Protein AF-A0A0D6E0B1-F1 (afdb_monomer_lite)

Structure (mmCIF, N/CA/C/O backbone):
data_AF-A0A0D6E0B1-F1
#
_entry.id   AF-A0A0D6E0B1-F1
#
loop_
_atom_site.group_PDB
_atom_site.id
_atom_site.type_symbol
_atom_site.label_atom_id
_atom_site.label_alt_id
_atom_site.label_comp_id
_atom_site.label_asym_id
_atom_site.label_entity_id
_atom_site.label_seq_id
_atom_site.pdbx_PDB_ins_code
_atom_site.Cartn_x
_atom_site.Cartn_y
_atom_site.Cartn_z
_atom_site.occupancy
_atom_site.B_iso_or_equiv
_atom_site.auth_seq_id
_atom_site.auth_comp_id
_atom_site.auth_asym_id
_atom_site.auth_atom_id
_atom_site.pdbx_PDB_model_num
ATOM 1 N N . MET A 1 1 ? 33.304 -0.210 -41.755 1.00 51.34 1 MET A N 1
ATOM 2 C CA . MET A 1 1 ? 32.265 -1.127 -41.232 1.00 51.34 1 MET A CA 1
ATOM 3 C C . MET A 1 1 ? 31.887 -0.7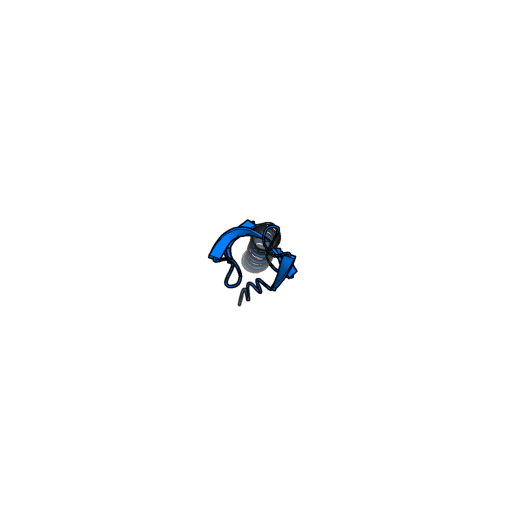05 -39.811 1.00 51.34 1 MET A C 1
ATOM 5 O O . MET A 1 1 ? 32.739 -0.862 -38.947 1.00 51.34 1 MET A O 1
ATOM 9 N N . PRO A 1 2 ? 30.682 -0.177 -39.522 1.00 48.75 2 PRO A N 1
ATOM 10 C CA . PRO A 1 2 ? 30.241 -0.035 -38.137 1.00 48.75 2 PRO A CA 1
ATOM 11 C C . PRO A 1 2 ? 29.008 -0.909 -37.858 1.00 48.75 2 PRO A C 1
ATOM 13 O O . PRO A 1 2 ? 27.886 -0.588 -38.232 1.00 48.75 2 PRO A O 1
ATOM 16 N N . LYS A 1 3 ? 29.234 -2.036 -37.180 1.00 51.53 3 LYS A N 1
ATOM 17 C CA . LYS A 1 3 ? 28.220 -2.866 -36.511 1.00 51.53 3 LYS A CA 1
ATOM 18 C C . LYS A 1 3 ? 28.701 -2.886 -35.056 1.00 51.53 3 LYS A C 1
ATOM 20 O O . LYS A 1 3 ? 29.803 -3.341 -34.789 1.00 51.53 3 LYS A O 1
ATOM 25 N N . SER A 1 4 ? 28.031 -2.291 -34.077 1.00 51.53 4 SER A N 1
ATOM 26 C CA . SER A 1 4 ? 26.849 -2.873 -33.450 1.00 51.53 4 SER A CA 1
ATOM 27 C C . SER A 1 4 ? 26.273 -1.866 -32.450 1.00 51.53 4 SER A C 1
ATOM 29 O O . SER A 1 4 ? 26.947 -1.428 -31.518 1.00 51.53 4 SER A O 1
ATOM 31 N N . ILE A 1 5 ? 25.009 -1.520 -32.654 1.00 58.56 5 ILE A N 1
ATOM 32 C CA . ILE A 1 5 ? 24.156 -0.740 -31.762 1.00 58.56 5 ILE A CA 1
ATOM 33 C C . ILE A 1 5 ? 24.023 -1.490 -30.420 1.00 58.56 5 ILE A C 1
ATOM 35 O O . ILE A 1 5 ? 23.422 -2.558 -30.343 1.00 58.56 5 ILE A O 1
ATOM 39 N N . LYS A 1 6 ? 24.586 -0.933 -29.340 1.00 54.09 6 LYS A N 1
ATOM 40 C CA . LYS A 1 6 ? 24.422 -1.428 -27.959 1.00 54.09 6 LYS A CA 1
ATOM 41 C C . LYS A 1 6 ? 23.077 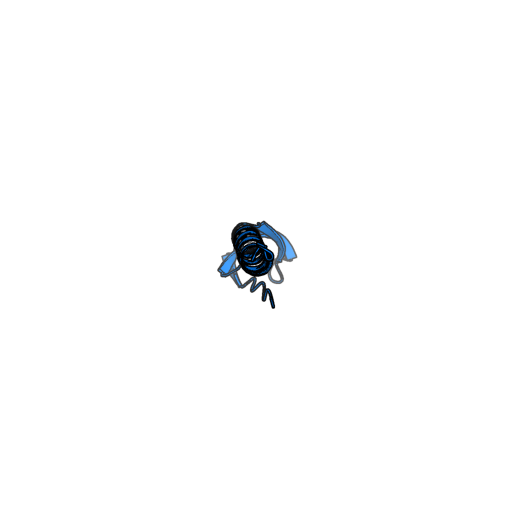-0.958 -27.374 1.00 54.09 6 LYS A C 1
ATOM 43 O O . LYS A 1 6 ? 23.059 -0.270 -26.362 1.00 54.09 6 LYS A O 1
ATOM 48 N N . PHE A 1 7 ? 21.949 -1.283 -28.011 1.00 56.97 7 PHE A N 1
ATOM 49 C CA . PHE A 1 7 ? 20.614 -0.863 -27.536 1.00 56.97 7 PHE A CA 1
ATOM 50 C C . PHE A 1 7 ? 19.973 -1.822 -26.515 1.00 56.97 7 PHE A C 1
ATOM 52 O O . PHE A 1 7 ? 18.981 -1.459 -25.894 1.00 56.97 7 PHE A O 1
ATOM 59 N N . GLY A 1 8 ? 20.539 -3.014 -26.282 1.00 55.62 8 GLY A N 1
ATOM 60 C CA . GLY A 1 8 ? 19.948 -3.998 -25.359 1.00 55.62 8 GLY A CA 1
ATOM 61 C C . GLY A 1 8 ? 19.988 -3.578 -23.882 1.00 55.62 8 GLY A C 1
ATOM 62 O O . GLY A 1 8 ? 18.980 -3.626 -23.189 1.00 55.62 8 GLY A O 1
ATOM 63 N N . ARG A 1 9 ? 21.129 -3.061 -23.405 1.00 57.25 9 ARG A N 1
ATOM 64 C CA . ARG A 1 9 ? 21.339 -2.793 -21.967 1.00 57.25 9 ARG A CA 1
ATOM 65 C C . ARG A 1 9 ? 20.556 -1.606 -21.400 1.00 57.25 9 ARG A C 1
ATOM 67 O O . ARG A 1 9 ? 20.351 -1.548 -20.190 1.00 57.25 9 ARG A O 1
ATOM 74 N N . ASN A 1 10 ? 20.152 -0.644 -22.231 1.00 54.38 10 ASN A N 1
ATOM 75 C CA . ASN A 1 10 ? 19.433 0.540 -21.747 1.00 54.38 10 ASN A CA 1
ATOM 76 C C . ASN A 1 10 ? 17.918 0.300 -21.628 1.00 54.38 10 ASN A C 1
ATOM 78 O O . ASN A 1 10 ? 17.255 0.917 -20.792 1.00 54.38 10 ASN A O 1
ATOM 82 N N . PHE A 1 11 ? 17.379 -0.624 -22.429 1.00 60.00 11 PHE A N 1
ATOM 83 C CA . PHE A 1 11 ? 15.960 -0.963 -22.412 1.00 60.00 11 PHE A CA 1
ATOM 84 C C . PHE A 1 11 ? 15.577 -1.688 -21.119 1.00 60.00 11 PHE A C 1
ATOM 86 O O . PHE A 1 11 ? 14.642 -1.274 -20.439 1.00 60.00 11 PHE A O 1
ATOM 93 N N . GLU A 1 12 ? 16.372 -2.678 -20.705 1.00 61.59 12 GLU A N 1
ATOM 94 C CA . GLU A 1 12 ? 16.142 -3.424 -19.460 1.00 61.59 12 GLU A CA 1
ATOM 95 C C . GLU A 1 12 ? 16.104 -2.509 -18.228 1.00 61.59 12 GLU A C 1
ATOM 97 O O . GLU A 1 12 ? 15.227 -2.646 -17.376 1.00 61.59 12 GLU A O 1
ATOM 102 N N . LYS A 1 13 ? 17.010 -1.524 -18.149 1.00 64.88 13 LYS A N 1
ATOM 103 C CA . LYS A 1 13 ? 17.014 -0.550 -17.046 1.00 64.88 13 LYS A CA 1
ATOM 104 C C . LYS A 1 13 ? 15.787 0.356 -17.062 1.00 64.88 13 LYS A C 1
ATOM 106 O O . LYS A 1 13 ? 15.210 0.600 -16.007 1.00 64.88 13 LYS A O 1
ATOM 111 N N . THR A 1 14 ? 15.385 0.833 -18.237 1.00 66.19 14 THR A N 1
ATOM 112 C CA . THR A 1 14 ? 14.248 1.755 -18.379 1.00 66.19 14 THR A CA 1
ATOM 113 C C . THR A 1 14 ? 12.924 1.059 -18.058 1.00 66.19 14 THR A C 1
ATOM 115 O O . THR A 1 14 ? 12.090 1.621 -17.352 1.00 66.19 14 THR A O 1
ATOM 118 N N . VAL A 1 15 ? 12.747 -0.188 -18.507 1.00 70.25 15 VAL A N 1
ATOM 119 C CA . VAL A 1 15 ? 11.547 -0.986 -18.210 1.00 70.25 15 VAL A CA 1
ATOM 120 C C . VAL A 1 15 ? 11.477 -1.337 -16.724 1.00 70.25 15 VAL A C 1
ATOM 122 O O . VAL A 1 15 ? 10.426 -1.148 -16.111 1.00 70.25 15 VAL A O 1
ATOM 125 N N . LYS A 1 16 ? 12.593 -1.766 -16.110 1.00 67.81 16 LYS A N 1
ATOM 126 C CA . LYS A 1 16 ? 12.639 -2.039 -14.662 1.00 67.81 16 LYS A CA 1
ATOM 127 C C . LYS A 1 16 ? 12.332 -0.784 -13.837 1.00 67.81 16 LYS A C 1
ATOM 129 O O . LYS A 1 16 ? 11.587 -0.875 -12.867 1.00 67.81 16 LYS A O 1
ATOM 134 N N . ASP A 1 17 ? 12.850 0.386 -14.212 1.00 71.75 17 ASP A N 1
ATOM 135 C CA . 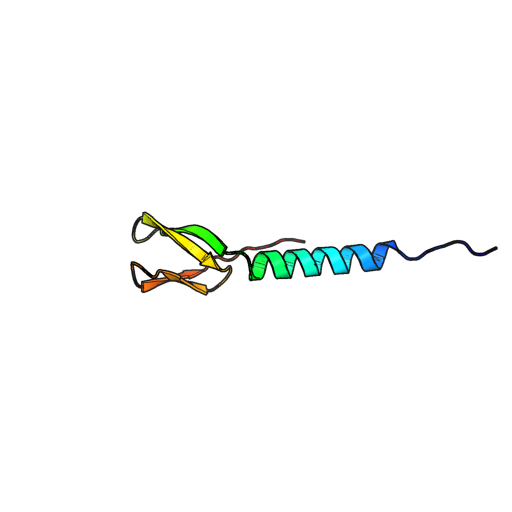ASP A 1 17 ? 12.561 1.644 -13.504 1.00 71.75 17 ASP A CA 1
ATOM 136 C C . ASP A 1 17 ? 11.092 2.078 -13.653 1.00 71.75 17 ASP A C 1
ATOM 138 O O . ASP A 1 17 ? 10.441 2.429 -12.666 1.00 71.75 17 ASP A O 1
ATOM 142 N N . GLY A 1 18 ? 10.535 1.961 -14.863 1.00 71.50 18 GLY A N 1
ATOM 143 C CA . GLY A 1 18 ? 9.128 2.250 -15.136 1.00 71.50 18 GLY A CA 1
ATOM 144 C C . GLY A 1 18 ? 8.180 1.342 -14.352 1.00 71.50 18 GLY A C 1
ATOM 145 O O . GLY A 1 18 ? 7.241 1.829 -13.724 1.00 71.50 18 GLY A O 1
ATOM 146 N N . MET A 1 19 ? 8.465 0.038 -14.309 1.00 69.62 19 MET A N 1
ATOM 147 C CA . MET A 1 19 ? 7.682 -0.921 -13.525 1.00 69.62 19 MET A CA 1
ATOM 148 C C . MET A 1 19 ? 7.817 -0.686 -12.020 1.00 69.62 19 MET A C 1
ATOM 150 O O . MET A 1 19 ? 6.819 -0.762 -11.315 1.00 69.62 19 MET A O 1
ATOM 154 N N . ARG A 1 20 ? 9.007 -0.335 -11.515 1.00 69.12 20 ARG A N 1
ATOM 155 C CA . ARG A 1 20 ? 9.191 0.046 -10.103 1.00 69.12 20 ARG A CA 1
ATOM 156 C C . ARG A 1 20 ? 8.372 1.280 -9.747 1.00 69.12 20 ARG A C 1
ATOM 158 O O . ARG A 1 20 ? 7.672 1.268 -8.742 1.00 69.12 20 ARG A O 1
ATOM 165 N N . LYS A 1 21 ? 8.413 2.328 -10.573 1.00 70.50 21 LYS A N 1
ATOM 166 C CA . LYS A 1 21 ? 7.614 3.547 -10.367 1.00 70.50 21 LYS A CA 1
ATOM 167 C C . LYS A 1 21 ? 6.117 3.259 -10.431 1.00 70.50 21 LYS A C 1
ATOM 169 O O . LYS A 1 21 ? 5.386 3.739 -9.572 1.00 70.50 21 LYS A O 1
ATOM 174 N N . ALA A 1 22 ? 5.671 2.465 -11.401 1.00 69.31 22 ALA A N 1
ATOM 175 C CA . ALA A 1 22 ? 4.275 2.057 -11.516 1.00 69.31 22 ALA A CA 1
ATOM 176 C C . ALA A 1 22 ? 3.838 1.212 -10.312 1.00 69.31 22 ALA A C 1
ATOM 178 O O . ALA A 1 22 ? 2.782 1.463 -9.745 1.00 69.31 22 ALA A O 1
ATOM 179 N N . ALA A 1 23 ? 4.678 0.279 -9.862 1.00 68.75 23 ALA A N 1
ATOM 180 C CA . ALA A 1 23 ? 4.384 -0.550 -8.705 1.00 68.75 23 ALA A CA 1
ATOM 181 C C . ALA A 1 23 ? 4.345 0.271 -7.413 1.00 68.75 23 ALA A C 1
ATOM 183 O O . ALA A 1 23 ? 3.436 0.087 -6.620 1.00 68.75 23 ALA A O 1
ATOM 184 N N . LEU A 1 24 ? 5.276 1.206 -7.206 1.00 67.44 24 LEU A N 1
ATOM 185 C CA . LEU A 1 24 ? 5.319 2.075 -6.022 1.00 67.44 24 LEU A CA 1
ATOM 186 C C . LEU A 1 24 ? 4.172 3.091 -5.988 1.00 67.44 24 LEU A C 1
ATOM 188 O O . LEU A 1 24 ? 3.716 3.474 -4.913 1.00 67.44 24 LEU A O 1
ATOM 192 N N . ASN A 1 25 ? 3.725 3.562 -7.153 1.00 70.25 25 ASN A N 1
ATOM 193 C CA . ASN A 1 25 ? 2.685 4.583 -7.240 1.00 70.25 25 ASN A CA 1
ATOM 194 C C . ASN A 1 25 ? 1.280 4.002 -7.454 1.00 70.25 25 ASN A C 1
ATOM 196 O O . ASN A 1 25 ? 0.297 4.721 -7.277 1.00 70.25 25 ASN A O 1
ATOM 200 N N . GLY A 1 26 ? 1.189 2.716 -7.795 1.00 72.12 26 GLY A N 1
ATOM 201 C CA . GLY A 1 26 ? -0.059 1.983 -7.926 1.00 72.12 26 GLY A CA 1
ATOM 202 C C . GLY A 1 26 ? -0.780 1.872 -6.587 1.00 72.12 26 GLY A C 1
ATOM 203 O O . GLY A 1 26 ? -0.196 1.501 -5.568 1.00 72.12 26 GLY A O 1
ATOM 204 N N . THR A 1 27 ? -2.061 2.216 -6.590 1.00 77.38 27 THR A N 1
ATOM 205 C CA . THR A 1 27 ? -3.006 1.826 -5.545 1.00 77.38 27 THR A CA 1
ATOM 206 C C . THR A 1 27 ? -3.569 0.461 -5.896 1.00 77.38 27 THR A C 1
ATOM 208 O O . THR A 1 27 ? -4.041 0.258 -7.014 1.00 77.38 27 THR A O 1
ATOM 211 N N . TYR A 1 28 ? -3.520 -0.459 -4.943 1.00 80.38 28 TYR A N 1
ATOM 212 C CA . TYR A 1 28 ? -4.042 -1.808 -5.084 1.00 80.38 28 TYR A CA 1
ATOM 213 C C . TYR A 1 28 ? -5.286 -1.919 -4.226 1.00 80.38 28 TYR A C 1
ATOM 215 O O . TYR A 1 28 ? -5.251 -1.595 -3.036 1.00 80.38 28 TYR A O 1
ATOM 223 N N . ASP A 1 29 ? -6.369 -2.377 -4.843 1.00 82.94 29 ASP A N 1
ATOM 224 C CA . ASP A 1 29 ? -7.566 -2.768 -4.120 1.00 82.94 29 ASP A CA 1
ATOM 225 C C . ASP A 1 29 ? -7.308 -4.118 -3.469 1.00 82.94 29 ASP A C 1
ATOM 227 O O . ASP A 1 29 ? -7.163 -5.146 -4.134 1.00 82.94 29 ASP A O 1
ATOM 231 N N . ILE A 1 30 ? -7.172 -4.087 -2.149 1.00 81.88 30 ILE A N 1
ATOM 232 C CA . ILE A 1 30 ? -6.968 -5.274 -1.336 1.00 81.88 30 ILE A CA 1
ATOM 233 C C . ILE A 1 30 ? -8.049 -5.323 -0.279 1.00 81.88 30 ILE A C 1
ATOM 235 O O . ILE A 1 30 ? -8.438 -4.310 0.307 1.00 81.88 30 ILE A O 1
ATOM 239 N N . LYS A 1 31 ? -8.522 -6.532 -0.005 1.00 82.62 31 LYS A N 1
ATOM 240 C CA . LYS A 1 31 ? -9.454 -6.751 1.087 1.00 82.62 31 LYS A CA 1
ATOM 241 C C . LYS A 1 31 ? -8.671 -6.740 2.394 1.00 82.62 31 LYS A C 1
ATOM 243 O O . LYS A 1 31 ? -7.783 -7.567 2.602 1.00 82.62 31 LYS A O 1
ATOM 248 N N . CYS A 1 32 ? -8.975 -5.794 3.278 1.00 81.88 32 CYS A N 1
ATOM 249 C CA . CYS A 1 32 ? -8.316 -5.723 4.574 1.00 81.88 32 CYS A CA 1
ATOM 250 C C . CYS A 1 32 ? -8.658 -6.980 5.395 1.00 81.88 32 CYS A C 1
ATOM 252 O O . CYS A 1 32 ? -9.834 -7.192 5.689 1.00 81.88 32 CYS A O 1
ATOM 254 N N . PRO A 1 33 ? -7.682 -7.785 5.855 1.00 79.12 33 PRO A N 1
ATOM 255 C CA . PRO A 1 33 ? -7.961 -9.012 6.611 1.00 79.12 33 PRO A CA 1
ATOM 256 C C . PRO A 1 33 ? -8.502 -8.748 8.025 1.00 79.12 33 PRO A C 1
ATOM 258 O O . PRO A 1 33 ? -8.819 -9.680 8.755 1.00 79.12 33 PRO A O 1
ATOM 261 N N . HIS A 1 34 ? -8.582 -7.483 8.445 1.00 83.31 34 HIS A N 1
ATOM 262 C CA . HIS A 1 34 ? -9.029 -7.110 9.783 1.00 83.31 34 HIS A CA 1
ATOM 263 C C . HIS A 1 34 ? -10.456 -6.578 9.857 1.00 83.31 34 HIS A C 1
ATOM 265 O O . HIS A 1 34 ? -11.081 -6.703 10.905 1.00 83.31 34 HIS A O 1
ATOM 271 N N . CYS A 1 35 ? -10.931 -5.922 8.802 1.00 84.75 35 CYS A N 1
ATOM 272 C CA . CYS A 1 35 ? -12.284 -5.370 8.733 1.00 84.75 35 CYS A CA 1
ATOM 273 C C . CYS A 1 35 ? -13.048 -5.832 7.493 1.00 84.75 35 CYS A C 1
ATOM 275 O O . CYS A 1 35 ? -14.163 -5.374 7.273 1.00 84.75 35 CYS A O 1
ATOM 277 N N . GLU A 1 36 ? -12.428 -6.687 6.673 1.00 85.44 36 GLU A N 1
ATOM 278 C CA . GLU A 1 36 ? -13.000 -7.274 5.461 1.00 85.44 36 GLU A CA 1
ATOM 279 C C . GLU A 1 36 ? -13.499 -6.251 4.437 1.00 85.44 36 GLU A C 1
ATOM 281 O O . GLU A 1 36 ? -14.264 -6.588 3.539 1.00 85.44 36 GLU A O 1
ATOM 286 N N . GLN A 1 37 ? -13.037 -5.008 4.548 1.00 83.31 37 GLN A N 1
ATOM 287 C CA . GLN A 1 37 ? -13.344 -3.955 3.599 1.00 83.31 37 GLN A CA 1
ATOM 288 C C . GLN A 1 37 ? -12.329 -3.921 2.472 1.00 83.31 37 GLN A C 1
ATOM 290 O O . GLN A 1 37 ? -11.120 -3.976 2.710 1.00 83.31 37 GLN A O 1
ATOM 295 N N . ASP A 1 38 ? -12.849 -3.743 1.268 1.00 85.44 38 ASP A N 1
ATOM 296 C CA . ASP A 1 38 ? -12.087 -3.350 0.096 1.00 85.44 38 ASP A CA 1
ATOM 297 C C . ASP A 1 38 ? -11.528 -1.947 0.322 1.00 85.44 38 ASP A C 1
ATOM 299 O O . ASP A 1 38 ? -12.251 -0.990 0.625 1.00 85.44 38 ASP A O 1
ATOM 303 N N . ILE A 1 39 ? -10.205 -1.857 0.284 1.00 83.25 39 ILE A N 1
ATOM 304 C CA . ILE A 1 39 ? -9.469 -0.618 0.475 1.00 83.25 39 ILE A CA 1
ATOM 305 C C . ILE A 1 39 ? -8.42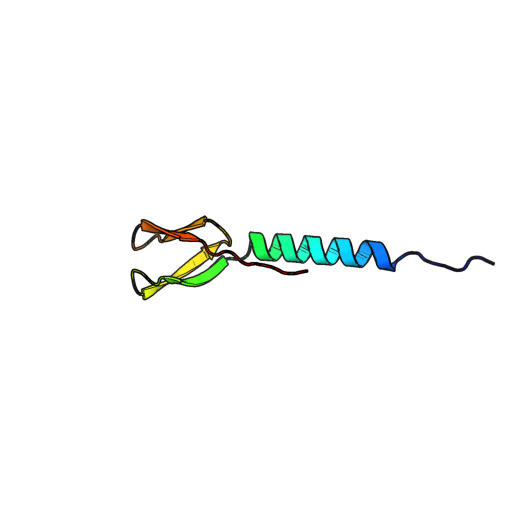0 -0.493 -0.618 1.00 83.25 39 ILE A C 1
ATOM 307 O O . ILE A 1 39 ? -7.664 -1.423 -0.896 1.00 83.25 39 ILE A O 1
ATOM 311 N N . SER A 1 40 ? -8.327 0.698 -1.191 1.00 82.81 40 SER A N 1
ATOM 312 C CA . SER A 1 40 ? -7.268 1.029 -2.133 1.00 82.81 40 SER A CA 1
ATOM 313 C C . SER A 1 40 ? -6.076 1.576 -1.353 1.00 82.81 40 SER A C 1
ATOM 315 O O . SER A 1 40 ? -6.099 2.708 -0.864 1.00 82.81 40 SER A O 1
ATOM 317 N N . VAL A 1 41 ? -5.026 0.771 -1.208 1.00 78.88 41 VAL A N 1
ATOM 318 C CA . VAL A 1 41 ? -3.795 1.168 -0.509 1.00 78.88 41 VAL A CA 1
ATOM 319 C C . VAL A 1 41 ? -2.586 1.068 -1.423 1.00 78.88 41 VAL A C 1
ATOM 321 O O . VAL A 1 41 ? -2.558 0.281 -2.368 1.00 78.88 41 VAL A O 1
ATOM 324 N N . LYS A 1 42 ? -1.574 1.899 -1.166 1.00 76.94 42 LYS A N 1
ATOM 325 C CA . LYS A 1 42 ? -0.316 1.831 -1.913 1.00 76.94 42 LYS A CA 1
ATOM 326 C C . LYS A 1 42 ? 0.559 0.695 -1.397 1.00 76.94 42 LYS A C 1
ATOM 328 O O . LYS A 1 42 ? 0.488 0.319 -0.224 1.00 76.94 42 LYS A O 1
ATOM 333 N N . SER A 1 43 ? 1.419 0.213 -2.285 1.00 73.44 43 SER A N 1
ATOM 334 C CA . SER A 1 43 ? 2.537 -0.687 -1.994 1.00 73.44 43 SER A CA 1
ATOM 335 C C . SER A 1 43 ? 3.373 -0.174 -0.831 1.00 73.44 43 SER A C 1
ATOM 337 O O . SER A 1 43 ? 3.742 1.000 -0.792 1.00 73.44 43 SER A O 1
ATOM 339 N N . GLY A 1 44 ? 3.731 -1.068 0.083 1.00 74.25 44 GLY A N 1
ATOM 340 C CA . GLY A 1 44 ? 4.470 -0.747 1.296 1.00 74.25 44 GLY A CA 1
ATOM 341 C C . GLY A 1 44 ? 3.565 -0.654 2.520 1.00 74.25 44 GLY A C 1
ATOM 342 O O . GLY A 1 44 ? 2.552 -1.345 2.620 1.00 74.25 44 GLY A O 1
ATOM 343 N N . LYS A 1 45 ? 3.965 0.171 3.490 1.00 76.44 45 LYS A N 1
ATOM 344 C CA . LYS A 1 45 ? 3.225 0.355 4.742 1.00 76.44 45 LYS A CA 1
ATOM 345 C C . LYS A 1 45 ? 2.092 1.348 4.524 1.00 76.44 45 LYS A C 1
ATOM 347 O O . LYS A 1 45 ? 2.342 2.539 4.358 1.00 76.44 45 LYS A O 1
ATOM 352 N N . SER A 1 46 ? 0.865 0.851 4.556 1.00 76.69 46 SER A N 1
ATOM 353 C CA . SER A 1 46 ? -0.345 1.659 4.467 1.00 76.69 46 SER A CA 1
ATOM 354 C C . SER A 1 46 ? -1.246 1.382 5.663 1.00 76.69 46 SER A C 1
ATOM 356 O O . SER A 1 46 ? -1.445 0.239 6.062 1.00 76.69 46 SER A O 1
ATOM 358 N N . LEU A 1 47 ? -1.815 2.432 6.244 1.00 81.38 47 LEU A N 1
ATOM 359 C CA . LEU A 1 47 ? -2.809 2.306 7.306 1.00 81.38 47 LEU A CA 1
ATOM 360 C C . LEU A 1 47 ? -4.198 2.141 6.693 1.00 81.38 47 LEU A C 1
ATOM 362 O O . LEU A 1 47 ? -4.590 2.893 5.802 1.00 81.38 47 LEU A O 1
ATOM 366 N N . CYS A 1 48 ? -4.959 1.166 7.183 1.00 80.56 48 CYS A N 1
ATOM 367 C CA . CYS A 1 48 ? -6.350 1.001 6.788 1.00 80.56 48 CYS A CA 1
ATOM 368 C C . CYS A 1 48 ? -7.182 2.195 7.291 1.00 80.56 48 CYS A C 1
ATOM 370 O O . CYS A 1 48 ? -7.280 2.365 8.507 1.00 80.56 48 CYS A O 1
ATOM 372 N N . PRO A 1 49 ? -7.876 2.961 6.429 1.00 80.25 49 PRO A N 1
ATOM 373 C CA . PRO A 1 49 ? -8.699 4.095 6.869 1.00 80.25 49 PRO A CA 1
ATOM 374 C C . PRO A 1 49 ? -9.935 3.681 7.685 1.00 80.25 49 PRO A C 1
ATOM 376 O O . PRO A 1 49 ? -10.583 4.519 8.302 1.00 80.25 49 PRO A O 1
ATOM 379 N N . LYS A 1 50 ? -10.290 2.390 7.680 1.00 83.94 50 LYS A N 1
ATOM 380 C CA . LYS A 1 50 ? -11.478 1.860 8.362 1.00 83.94 50 LYS A CA 1
ATOM 381 C C . LYS A 1 50 ? -11.178 1.304 9.746 1.00 83.94 50 LYS A C 1
ATOM 383 O O . LYS A 1 50 ? -11.902 1.602 10.687 1.00 83.94 50 LYS A O 1
ATOM 388 N N . CYS A 1 51 ? -10.123 0.502 9.876 1.00 85.44 51 CYS A N 1
ATOM 389 C CA . CYS A 1 51 ? -9.757 -0.115 11.154 1.00 85.44 51 CYS A CA 1
ATOM 390 C C . CYS A 1 51 ? -8.501 0.481 11.794 1.00 85.44 51 CYS A C 1
ATOM 392 O O . CYS A 1 51 ? -8.140 0.058 12.887 1.00 85.44 51 CYS A O 1
ATOM 394 N N . ASN A 1 52 ? -7.838 1.439 11.134 1.00 84.19 52 ASN A N 1
ATOM 395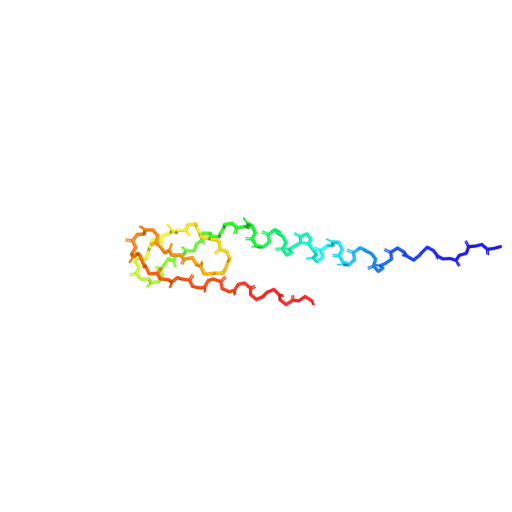 C CA . ASN A 1 52 ? -6.576 2.048 11.572 1.00 84.19 52 ASN A CA 1
ATOM 396 C C . ASN A 1 52 ? -5.452 1.031 11.828 1.00 84.19 52 ASN A C 1
ATOM 398 O O . ASN A 1 52 ? -4.511 1.309 12.567 1.00 84.19 52 ASN A O 1
ATOM 402 N N . LYS A 1 53 ? -5.532 -0.157 11.218 1.00 82.69 53 LYS A N 1
ATOM 403 C CA . LYS A 1 53 ? -4.471 -1.161 11.309 1.00 82.69 53 LYS A CA 1
ATOM 404 C C . LYS A 1 53 ? -3.442 -0.961 10.219 1.00 82.69 53 LYS A C 1
ATOM 406 O O . LYS A 1 53 ? -3.777 -0.601 9.091 1.00 82.69 53 LYS A O 1
ATOM 411 N N . GLU A 1 54 ? -2.193 -1.206 10.582 1.00 82.00 54 GLU A N 1
ATOM 412 C CA . GLU A 1 54 ? -1.073 -1.163 9.660 1.00 82.00 54 GLU A CA 1
ATOM 413 C C . GLU A 1 54 ? -1.120 -2.397 8.758 1.00 82.0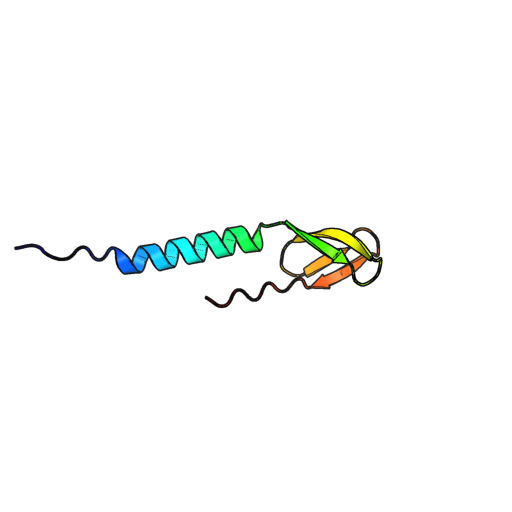0 54 GLU A C 1
ATOM 415 O O . GLU A 1 54 ? -1.142 -3.534 9.228 1.00 82.00 54 GLU A O 1
ATOM 420 N N . ILE A 1 55 ? -1.171 -2.163 7.453 1.00 78.00 55 ILE A N 1
ATOM 421 C CA . ILE A 1 55 ? -1.152 -3.197 6.431 1.00 78.00 55 ILE A CA 1
ATOM 422 C C . ILE A 1 55 ? 0.138 -3.001 5.655 1.00 78.00 55 ILE A C 1
ATOM 424 O O . ILE A 1 55 ? 0.385 -1.941 5.079 1.00 78.00 55 ILE A O 1
ATOM 428 N N . ASN A 1 56 ? 0.979 -4.025 5.648 1.00 75.31 56 ASN A N 1
ATOM 429 C CA . ASN A 1 56 ? 2.195 -4.016 4.858 1.00 75.31 56 ASN A CA 1
ATOM 430 C C . ASN A 1 56 ? 1.948 -4.792 3.564 1.00 75.31 56 ASN A C 1
ATOM 432 O O . ASN A 1 56 ? 1.984 -6.022 3.553 1.00 75.31 56 ASN A O 1
ATOM 436 N N . LEU A 1 57 ? 1.662 -4.067 2.483 1.00 73.06 57 LEU A N 1
ATOM 437 C CA . LEU A 1 57 ? 1.525 -4.652 1.158 1.00 73.06 57 LEU A CA 1
ATOM 438 C C . LEU A 1 57 ? 2.903 -4.711 0.490 1.00 73.06 57 LEU A C 1
ATOM 440 O O . LEU A 1 57 ? 3.272 -3.841 -0.303 1.00 73.06 57 LEU A O 1
ATOM 444 N N . ASN A 1 58 ? 3.692 -5.725 0.843 1.00 68.44 58 ASN A N 1
ATOM 445 C CA . ASN A 1 58 ? 5.009 -5.927 0.251 1.00 68.44 58 ASN A CA 1
ATOM 446 C C . ASN A 1 58 ? 4.876 -6.595 -1.125 1.00 68.44 58 ASN A C 1
ATOM 448 O O . ASN A 1 58 ? 4.885 -7.821 -1.241 1.00 68.44 58 ASN A O 1
ATOM 452 N N . LEU A 1 59 ? 4.768 -5.782 -2.176 1.00 65.62 59 LEU A N 1
ATOM 453 C CA . LEU A 1 59 ? 4.929 -6.240 -3.554 1.00 65.62 59 LEU A CA 1
ATOM 454 C C . LEU A 1 59 ? 6.396 -6.612 -3.771 1.00 65.62 59 LEU A C 1
ATOM 456 O O . LEU A 1 59 ? 7.226 -5.775 -4.122 1.00 65.62 59 LEU A O 1
ATOM 460 N N . ASN A 1 60 ? 6.718 -7.877 -3.511 1.00 54.28 60 ASN A N 1
ATOM 461 C CA . ASN A 1 60 ? 8.011 -8.449 -3.843 1.00 54.28 60 ASN A CA 1
ATOM 462 C C . ASN A 1 60 ? 8.079 -8.627 -5.363 1.00 54.28 60 ASN A C 1
ATOM 464 O O . ASN A 1 60 ? 7.668 -9.655 -5.900 1.00 54.28 60 ASN A O 1
ATOM 468 N N . ILE A 1 61 ? 8.519 -7.581 -6.059 1.00 56.94 61 ILE A N 1
ATOM 469 C CA . ILE A 1 61 ? 8.730 -7.648 -7.500 1.00 56.94 61 ILE A CA 1
ATOM 470 C C . ILE A 1 61 ? 10.120 -8.258 -7.725 1.00 56.94 61 ILE A C 1
ATOM 472 O O . ILE A 1 61 ? 11.124 -7.543 -7.720 1.00 56.94 61 ILE A O 1
ATOM 476 N N . ASP A 1 62 ? 10.176 -9.584 -7.863 1.00 44.84 62 ASP A N 1
ATOM 477 C CA . ASP A 1 62 ? 11.353 -10.291 -8.380 1.00 44.84 62 ASP A CA 1
ATOM 478 C C . ASP A 1 62 ? 11.555 -9.904 -9.856 1.00 44.84 62 ASP A C 1
ATOM 480 O O . ASP A 1 62 ? 10.628 -9.997 -10.664 1.00 44.84 62 ASP A O 1
ATOM 484 N N . PHE A 1 63 ? 12.753 -9.417 -10.198 1.00 48.22 63 PHE A N 1
ATOM 485 C CA . PHE A 1 63 ? 13.103 -8.851 -11.509 1.00 48.22 63 PHE A CA 1
ATOM 486 C C . PHE A 1 63 ? 14.400 -9.410 -12.079 1.00 48.22 63 PHE A C 1
ATOM 488 O O . PHE A 1 63 ? 15.448 -9.176 -11.436 1.00 48.22 63 PHE A O 1
#

pLDDT: mean 70.91, std 11.44, range [44.84, 85.44]

Foldseek 3Di:
DDDDDPPPPVVVVVVVVVVVVCQQPAFDQDQDPPPRDGDGAHAAWDADPPPRDTDHRHPPPDD

Radius of gyration: 18.33 Å; chains: 1; bounding box: 46×15×53 Å

Organism: NCBI:txid297352

Sequence (63 aa):
MPKSIKFGRNFEKTVKDGMRKAALNGTYDIKCPHCEQDISVKSGKSLCPKCNKEINLNLNIDF

Secondary structure (DSSP, 8-state):
-------HHHHHHHHHHHHHHHHHH-EEEEE-TTT--EEEEESEEEE-TTT--EEEE------